Protein AF-A0A7J4ZSR2-F1 (afdb_monomer_lite)

Organism: NCBI:txid2603858

Radius of gyration: 31.13 Å; chains: 1; bounding box: 73×57×82 Å

Secondary structure (DSSP, 8-state):
---------------------------------SHHHHHHHHHHHHHHHHHHHTT----HHHHHHHHHHHHHTPPPSS-HHHHHHHHHHHHHHHHHHHHHHHHHGGG----

Structure (mmCIF, N/CA/C/O backbone):
data_AF-A0A7J4ZSR2-F1
#
_entry.id   AF-A0A7J4ZSR2-F1
#
loop_
_atom_site.group_PDB
_atom_site.id
_atom_site.type_symbol
_atom_site.label_atom_id
_atom_site.label_alt_id
_atom_site.label_comp_id
_atom_site.label_asym_id
_atom_site.label_entity_id
_atom_site.label_seq_id
_atom_site.pdbx_PDB_ins_code
_atom_site.Cartn_x
_atom_site.Cartn_y
_atom_site.Cartn_z
_atom_site.occupancy
_atom_site.B_iso_or_equiv
_atom_site.auth_seq_id
_atom_site.auth_comp_id
_atom_site.auth_asym_id
_atom_site.auth_atom_id
_atom_site.pdbx_PDB_model_num
ATOM 1 N N . MET A 1 1 ? -57.868 -3.119 -63.416 1.00 46.19 1 MET A N 1
ATOM 2 C CA . MET A 1 1 ? -57.781 -4.561 -63.754 1.00 46.19 1 MET A CA 1
ATOM 3 C C . MET A 1 1 ? -57.404 -4.642 -65.224 1.00 46.19 1 MET A C 1
ATOM 5 O O . MET A 1 1 ? -57.921 -3.782 -65.929 1.00 46.19 1 MET A O 1
ATOM 9 N N . PRO A 1 2 ? -56.596 -5.589 -65.731 1.00 50.28 2 PRO A N 1
ATOM 10 C CA . PRO A 1 2 ? -55.963 -6.761 -65.107 1.00 50.28 2 PRO A CA 1
ATOM 11 C C . PRO A 1 2 ? -54.426 -6.830 -65.379 1.00 50.28 2 PRO A C 1
ATOM 13 O O . PRO A 1 2 ? -53.923 -6.120 -66.237 1.00 50.28 2 PRO A O 1
ATOM 16 N N . HIS A 1 3 ? -53.610 -7.419 -64.494 1.00 52.62 3 HIS A N 1
ATOM 17 C CA . HIS A 1 3 ? -53.051 -8.792 -64.568 1.00 52.62 3 HIS A CA 1
ATOM 18 C C . HIS A 1 3 ? -52.149 -8.980 -65.812 1.00 52.62 3 HIS A C 1
ATOM 20 O O . HIS A 1 3 ? -52.582 -8.718 -66.920 1.00 52.62 3 HIS A O 1
ATOM 26 N N . THR A 1 4 ? -50.879 -9.375 -65.725 1.00 53.91 4 THR A N 1
ATOM 27 C CA . THR A 1 4 ? -50.356 -10.583 -65.068 1.00 53.91 4 THR A CA 1
ATOM 28 C C . THR A 1 4 ? -48.822 -10.606 -65.139 1.00 53.91 4 THR A C 1
ATOM 30 O O . THR A 1 4 ? -48.269 -10.241 -66.169 1.00 53.91 4 THR A O 1
ATOM 33 N N . SER A 1 5 ? -48.201 -11.109 -64.065 1.00 54.06 5 SER A N 1
ATOM 34 C CA . SER A 1 5 ? -47.168 -12.168 -64.025 1.00 54.06 5 SER A CA 1
ATOM 35 C C . SER A 1 5 ? -45.979 -12.075 -65.002 1.00 54.06 5 SER A C 1
ATOM 37 O O . SER A 1 5 ? -46.151 -12.068 -66.209 1.00 54.06 5 SER A O 1
ATOM 39 N N . ILE A 1 6 ? -44.728 -12.153 -64.544 1.00 64.62 6 ILE A N 1
ATOM 40 C CA . ILE A 1 6 ? -44.132 -13.435 -64.148 1.00 64.62 6 ILE A CA 1
ATOM 41 C C . ILE A 1 6 ? -43.035 -13.229 -63.100 1.00 64.62 6 ILE A C 1
ATOM 43 O O . ILE A 1 6 ? -42.067 -12.492 -63.269 1.00 64.62 6 ILE A O 1
ATOM 47 N N . LEU A 1 7 ? -43.240 -13.964 -62.018 1.00 56.75 7 LEU A N 1
ATOM 48 C CA . LEU A 1 7 ? -42.294 -14.342 -60.993 1.00 56.75 7 LEU A CA 1
ATOM 49 C C . LEU A 1 7 ? -41.178 -15.190 -61.633 1.00 56.75 7 LEU A C 1
ATOM 51 O O . LEU A 1 7 ? -41.472 -16.249 -62.183 1.00 56.75 7 LEU A O 1
ATOM 55 N N . SER A 1 8 ? -39.910 -14.802 -61.501 1.00 51.78 8 SER A N 1
ATOM 56 C CA . SER A 1 8 ? -38.896 -15.812 -61.201 1.00 51.78 8 SER A CA 1
ATOM 57 C C . SER A 1 8 ? -37.783 -15.239 -60.319 1.00 51.78 8 SER A C 1
ATOM 59 O O . SER A 1 8 ? -37.328 -14.124 -60.580 1.00 51.78 8 SER A O 1
ATOM 61 N N . PRO A 1 9 ? -37.402 -15.960 -59.250 1.00 57.88 9 PRO A N 1
ATOM 62 C CA . PRO A 1 9 ? -36.625 -15.482 -58.113 1.00 57.88 9 PRO A CA 1
ATOM 63 C C . PRO A 1 9 ? -35.192 -16.049 -58.163 1.00 57.88 9 PRO A C 1
ATOM 65 O O . PRO A 1 9 ? -34.823 -16.680 -59.145 1.00 57.88 9 PRO A O 1
ATOM 68 N N . PHE A 1 10 ? -34.436 -15.927 -57.063 1.00 39.91 10 PHE A N 1
ATOM 69 C CA . PHE A 1 10 ? -33.189 -16.675 -56.815 1.00 39.91 10 PHE A CA 1
ATOM 70 C C . PHE A 1 10 ? -32.032 -16.254 -57.740 1.00 39.91 10 PHE A C 1
ATOM 72 O O . PHE A 1 10 ? -32.012 -16.525 -58.928 1.00 39.91 10 PHE A O 1
ATOM 79 N N . LEU A 1 11 ? -30.989 -15.584 -57.271 1.00 47.25 11 LEU A N 1
ATOM 80 C CA . LEU A 1 11 ? -29.921 -16.154 -56.448 1.00 47.25 11 LEU A CA 1
ATOM 81 C C . LEU A 1 11 ? -28.941 -14.964 -56.289 1.00 47.25 11 LEU A C 1
ATOM 83 O O . LEU A 1 11 ? -28.594 -14.343 -57.288 1.00 47.25 11 LEU A O 1
ATOM 87 N N . LEU A 1 12 ? -28.704 -14.446 -55.076 1.00 51.41 12 LEU A N 1
ATOM 88 C CA . LEU A 1 12 ? -27.443 -14.662 -54.340 1.00 51.41 12 LEU A CA 1
ATOM 89 C C . LEU A 1 12 ? -26.225 -14.246 -55.218 1.00 51.41 12 LEU A C 1
ATOM 91 O O . LEU A 1 12 ? -26.015 -14.803 -56.284 1.00 51.41 12 LEU A O 1
ATOM 95 N N . ILE A 1 13 ? -25.319 -13.340 -54.857 1.00 52.66 13 ILE A N 1
ATOM 96 C CA . ILE A 1 13 ? -24.397 -13.361 -53.712 1.00 52.66 13 ILE A CA 1
ATOM 97 C C . ILE A 1 13 ? -23.629 -12.014 -53.745 1.00 52.66 13 ILE A C 1
ATOM 99 O O . ILE A 1 13 ? -23.471 -11.413 -54.805 1.00 52.66 13 ILE A O 1
ATOM 103 N N . LEU A 1 14 ? -23.072 -11.635 -52.591 1.00 48.88 14 LEU A N 1
ATOM 104 C CA . LEU A 1 14 ? -22.000 -10.655 -52.352 1.00 48.88 14 LEU A CA 1
ATOM 105 C C . LEU A 1 14 ? -22.451 -9.256 -51.931 1.00 48.88 14 LEU A C 1
ATOM 107 O O . LEU A 1 14 ? -22.114 -8.233 -52.514 1.00 48.88 14 LEU A O 1
ATOM 111 N N . THR A 1 15 ? -23.157 -9.244 -50.800 1.00 57.28 15 THR A N 1
ATOM 112 C CA . THR A 1 15 ? -22.621 -8.696 -49.540 1.00 57.28 15 THR A CA 1
ATOM 113 C C . THR A 1 15 ? -21.391 -7.793 -49.715 1.00 57.28 15 THR A C 1
ATOM 115 O O . THR A 1 15 ? -20.246 -8.242 -49.649 1.00 57.28 15 THR A O 1
ATOM 118 N N . GLY A 1 16 ? -21.647 -6.499 -49.918 1.00 51.97 16 GLY A N 1
ATOM 119 C CA . GLY A 1 16 ? -20.650 -5.445 -49.777 1.00 51.97 16 GLY A CA 1
ATOM 120 C C . GLY A 1 16 ? -20.086 -5.483 -48.362 1.00 51.97 16 GLY A C 1
ATOM 121 O O . GLY A 1 16 ? -20.793 -5.245 -47.384 1.00 51.97 16 GLY A O 1
ATOM 122 N N . MET A 1 17 ? -18.823 -5.882 -48.291 1.00 64.19 17 MET A N 1
ATOM 123 C CA . MET A 1 17 ? -18.048 -6.155 -47.095 1.00 64.19 17 MET A CA 1
ATOM 124 C C . MET A 1 17 ? -18.100 -4.965 -46.130 1.00 64.19 17 MET A C 1
ATOM 126 O O . MET A 1 17 ? -17.622 -3.872 -46.425 1.00 64.19 17 MET A O 1
ATOM 130 N N . CYS A 1 18 ? -18.716 -5.203 -44.975 1.00 48.47 18 CYS A N 1
ATOM 131 C CA . CYS A 1 18 ? -18.755 -4.300 -43.840 1.00 48.47 18 CYS A CA 1
ATOM 132 C C . CYS A 1 18 ? -17.320 -4.115 -43.327 1.00 48.47 18 CYS A C 1
ATOM 134 O O . CYS A 1 18 ? -16.793 -4.973 -42.620 1.00 48.47 18 CYS A O 1
ATOM 136 N N . LEU A 1 19 ? -16.659 -3.026 -43.724 1.00 52.31 19 LEU A N 1
ATOM 137 C CA . LEU A 1 19 ? -15.344 -2.666 -43.204 1.00 52.31 19 LEU A CA 1
ATOM 138 C C . LEU A 1 19 ? -15.528 -1.939 -41.867 1.00 52.31 19 LEU A C 1
ATOM 140 O O . LEU A 1 19 ? -15.359 -0.727 -41.757 1.00 52.31 19 LEU A O 1
ATOM 144 N N . ILE A 1 20 ? -15.921 -2.696 -40.843 1.00 61.41 20 ILE A N 1
ATOM 145 C CA . ILE A 1 20 ? -15.795 -2.249 -39.459 1.00 61.41 20 ILE A CA 1
ATOM 146 C C . ILE A 1 20 ? -14.316 -2.404 -39.123 1.00 61.41 20 ILE A C 1
ATOM 148 O O . ILE A 1 20 ? -13.840 -3.503 -38.841 1.00 61.41 20 ILE A O 1
ATOM 152 N N . ALA A 1 21 ? -13.575 -1.301 -39.195 1.00 58.66 21 ALA A N 1
ATOM 153 C CA . ALA A 1 21 ? -12.267 -1.204 -38.572 1.00 58.66 21 ALA A CA 1
ATOM 154 C C . ALA A 1 21 ? -12.474 -1.299 -37.054 1.00 58.66 21 ALA A C 1
ATOM 156 O O . ALA A 1 21 ? -12.696 -0.300 -36.371 1.00 58.66 21 ALA A O 1
ATOM 157 N N . ALA A 1 22 ? -12.475 -2.524 -36.530 1.00 63.66 22 ALA A N 1
ATOM 158 C CA . ALA A 1 22 ? -12.344 -2.744 -35.104 1.00 63.66 22 ALA A CA 1
ATOM 159 C C . ALA A 1 22 ? -10.997 -2.141 -34.673 1.00 63.66 22 ALA A C 1
ATOM 161 O O . ALA A 1 22 ? -9.975 -2.491 -35.272 1.00 63.66 22 ALA A O 1
ATOM 162 N N . PRO A 1 23 ? -10.940 -1.257 -33.660 1.00 52.12 23 PRO A N 1
ATOM 163 C CA . PRO A 1 23 ? -9.672 -0.979 -33.021 1.00 52.12 23 PRO A CA 1
ATOM 164 C C . PRO A 1 23 ? -9.249 -2.287 -32.361 1.00 52.12 23 PRO A C 1
ATOM 166 O O . PRO A 1 23 ? -9.838 -2.726 -31.372 1.00 52.12 23 PRO A O 1
ATOM 169 N N . SER A 1 24 ? -8.254 -2.946 -32.945 1.00 47.53 24 SER A N 1
ATOM 170 C CA . SER A 1 24 ? -7.534 -4.025 -32.294 1.00 47.53 24 SER A CA 1
ATOM 171 C C . SER A 1 24 ? -6.822 -3.427 -31.083 1.00 47.53 24 SER A C 1
ATOM 173 O O . SER A 1 24 ? -5.660 -3.034 -31.169 1.00 47.53 24 SER A O 1
ATOM 175 N N . HIS A 1 25 ? -7.517 -3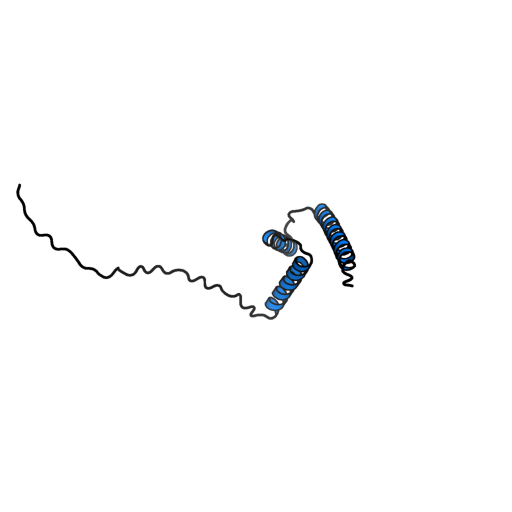.350 -29.948 1.00 47.34 25 HIS A N 1
ATOM 176 C CA . HIS A 1 25 ? -6.862 -3.401 -28.649 1.00 47.34 25 HIS A CA 1
ATOM 177 C C . HIS A 1 25 ? -6.292 -4.813 -28.530 1.00 47.34 25 HIS A C 1
ATOM 179 O O . HIS A 1 25 ? -6.875 -5.698 -27.908 1.00 47.34 25 HIS A O 1
ATOM 185 N N . GLY A 1 26 ? -5.171 -5.040 -29.218 1.00 46.16 26 GLY A N 1
ATOM 186 C CA . GLY A 1 26 ? -4.254 -6.072 -28.788 1.00 46.16 26 GLY A CA 1
ATOM 187 C C . GLY A 1 26 ? -3.958 -5.767 -27.332 1.00 46.16 26 GLY A C 1
ATOM 188 O O . GLY A 1 26 ? -3.637 -4.625 -27.003 1.00 46.16 26 GLY A O 1
ATOM 189 N N . GLU A 1 27 ? -4.147 -6.757 -26.465 1.00 48.97 27 GLU A N 1
ATOM 190 C CA . GLU A 1 27 ? -3.575 -6.725 -25.132 1.00 48.97 27 GLU A CA 1
ATOM 191 C C . GLU A 1 27 ? -2.087 -6.437 -25.312 1.00 48.97 27 GLU A C 1
ATOM 193 O O . GLU A 1 27 ? -1.294 -7.313 -25.671 1.00 48.97 27 GLU A O 1
ATOM 198 N N . GLU A 1 28 ? -1.718 -5.173 -25.134 1.00 49.06 28 GLU A N 1
ATOM 199 C CA . GLU A 1 28 ? -0.346 -4.765 -24.966 1.00 49.06 28 GLU A CA 1
ATOM 200 C C . GLU A 1 28 ? 0.077 -5.450 -23.675 1.00 49.06 28 GLU A C 1
ATOM 202 O O . GLU A 1 28 ? -0.146 -4.953 -22.572 1.00 49.06 28 GLU A O 1
ATOM 207 N N . ARG A 1 29 ? 0.607 -6.676 -23.799 1.00 52.84 29 ARG A N 1
ATOM 208 C CA . ARG A 1 29 ? 1.397 -7.280 -22.737 1.00 52.84 29 ARG A CA 1
ATOM 209 C C . ARG A 1 29 ? 2.442 -6.235 -22.445 1.00 52.84 29 ARG A C 1
ATOM 211 O O . ARG A 1 29 ? 3.347 -6.069 -23.256 1.00 52.84 29 ARG A O 1
ATOM 218 N N . GLN A 1 30 ? 2.244 -5.510 -21.353 1.00 61.25 30 GLN A N 1
ATOM 219 C CA . GLN A 1 30 ? 3.081 -4.408 -20.933 1.00 61.25 30 GLN A CA 1
ATOM 220 C C . GLN A 1 30 ? 4.503 -4.967 -20.861 1.00 61.25 30 GLN A C 1
ATOM 222 O O . GLN A 1 30 ? 4.856 -5.689 -19.925 1.00 61.25 30 GLN A O 1
ATOM 227 N N . GLN A 1 31 ? 5.282 -4.780 -21.928 1.00 66.19 31 GLN A N 1
ATOM 228 C CA . GLN A 1 31 ? 6.633 -5.302 -21.973 1.00 66.19 31 GLN A CA 1
ATOM 229 C C . GLN A 1 31 ? 7.406 -4.411 -21.017 1.00 66.19 31 GLN A C 1
ATOM 231 O O . GLN A 1 31 ? 7.553 -3.212 -21.243 1.00 66.19 31 GLN A O 1
ATOM 236 N N . LEU A 1 32 ? 7.816 -4.988 -19.888 1.00 75.62 32 LEU A N 1
ATOM 237 C CA . LEU A 1 32 ? 8.645 -4.314 -18.897 1.00 75.62 32 LEU A CA 1
ATOM 238 C C . LEU A 1 32 ? 10.034 -4.145 -19.519 1.00 75.62 32 LEU A C 1
ATOM 240 O O . LEU A 1 32 ? 10.914 -4.999 -19.373 1.00 75.62 32 LEU A O 1
ATOM 244 N N . ASN A 1 33 ? 10.173 -3.088 -20.313 1.00 68.44 33 ASN A N 1
ATOM 245 C CA . ASN A 1 33 ? 11.320 -2.847 -21.181 1.00 68.44 33 ASN A CA 1
ATOM 246 C C . ASN A 1 33 ? 12.520 -2.336 -20.381 1.00 68.44 33 ASN A C 1
ATOM 248 O O . ASN A 1 33 ? 13.664 -2.619 -20.734 1.00 68.44 33 ASN A O 1
ATOM 252 N N . SER A 1 34 ? 12.266 -1.636 -19.270 1.00 82.56 34 SER A N 1
ATOM 253 C CA . SER A 1 34 ? 13.303 -1.132 -18.375 1.00 82.56 34 SER A CA 1
ATOM 254 C C . SER A 1 34 ? 13.530 -2.050 -17.173 1.00 82.56 34 SER A C 1
ATOM 256 O O . SER A 1 34 ? 12.599 -2.631 -16.609 1.00 82.56 34 SER A O 1
ATOM 258 N N . SER A 1 35 ? 14.782 -2.123 -16.708 1.00 84.38 35 SER A N 1
ATOM 259 C CA . SER A 1 35 ? 15.113 -2.715 -15.404 1.00 84.38 35 SER A CA 1
ATOM 260 C C . SER A 1 35 ? 14.330 -2.052 -14.265 1.00 84.38 35 SER A C 1
ATOM 262 O O . SER A 1 35 ? 13.962 -2.733 -13.310 1.00 84.38 35 SER A O 1
ATOM 264 N N . GLY A 1 36 ? 14.027 -0.753 -14.384 1.00 88.50 36 GLY A N 1
ATOM 265 C CA . GLY A 1 36 ? 13.200 -0.028 -13.416 1.00 88.50 36 GLY A CA 1
ATOM 266 C C . GLY A 1 36 ? 11.783 -0.594 -13.318 1.00 88.50 36 GLY A C 1
ATOM 267 O O . GLY A 1 36 ? 11.322 -0.903 -12.219 1.00 88.50 36 GLY A O 1
ATOM 268 N N . ASP A 1 37 ? 11.132 -0.825 -14.458 1.00 89.06 37 ASP A N 1
ATOM 269 C CA . ASP A 1 37 ? 9.758 -1.342 -14.509 1.00 89.06 37 ASP A CA 1
ATOM 270 C C . ASP A 1 37 ? 9.675 -2.756 -13.916 1.00 89.06 37 ASP A C 1
ATOM 272 O O . ASP A 1 37 ? 8.746 -3.083 -13.176 1.00 89.06 37 ASP A O 1
ATOM 276 N N . LYS A 1 38 ? 10.692 -3.595 -14.170 1.00 90.75 38 LYS A N 1
ATOM 277 C CA . LYS A 1 38 ? 10.790 -4.944 -13.586 1.00 90.75 38 LYS A CA 1
ATOM 278 C C . LYS A 1 38 ? 10.923 -4.914 -12.065 1.00 90.75 38 LYS A C 1
ATOM 280 O O . LYS A 1 38 ? 10.308 -5.742 -11.397 1.00 90.75 38 LYS A O 1
ATOM 285 N N . ILE A 1 39 ? 11.697 -3.974 -11.516 1.00 93.81 39 ILE A N 1
ATOM 286 C CA . ILE A 1 39 ? 11.842 -3.809 -10.062 1.00 93.81 39 ILE A CA 1
ATOM 287 C C . ILE A 1 39 ? 10.500 -3.410 -9.440 1.00 93.81 39 ILE A C 1
ATOM 289 O O . ILE A 1 39 ? 10.071 -4.022 -8.464 1.00 93.81 39 ILE A O 1
ATOM 293 N N . GLN A 1 40 ? 9.810 -2.429 -10.023 1.00 91.50 40 GLN A N 1
ATOM 294 C CA . GLN A 1 40 ? 8.508 -1.969 -9.526 1.00 91.50 40 GLN A CA 1
ATOM 295 C C . GLN A 1 40 ? 7.458 -3.086 -9.570 1.00 91.50 40 GLN A C 1
ATOM 297 O O . GLN A 1 40 ? 6.742 -3.310 -8.592 1.00 91.50 40 GLN A O 1
ATOM 302 N N . TYR A 1 41 ? 7.419 -3.842 -10.670 1.00 93.50 41 TYR A N 1
ATOM 303 C CA . TYR A 1 41 ? 6.551 -5.008 -10.804 1.00 93.50 41 TYR A CA 1
ATOM 304 C C . TYR A 1 41 ? 6.868 -6.081 -9.753 1.00 93.50 41 TYR A C 1
ATOM 306 O O . TYR A 1 41 ? 5.958 -6.598 -9.106 1.00 93.50 41 TYR A O 1
ATOM 314 N N . ALA A 1 42 ? 8.152 -6.382 -9.527 1.00 94.56 42 ALA A N 1
ATOM 315 C CA . ALA A 1 42 ? 8.575 -7.360 -8.527 1.00 94.56 42 ALA A CA 1
ATOM 316 C C . ALA A 1 42 ? 8.147 -6.967 -7.101 1.00 94.56 42 ALA A C 1
ATOM 318 O O . ALA A 1 42 ? 7.690 -7.829 -6.350 1.00 94.56 42 ALA A O 1
ATOM 319 N N . ILE A 1 43 ? 8.221 -5.678 -6.746 1.00 94.75 43 ILE A N 1
ATOM 320 C CA . ILE A 1 43 ? 7.720 -5.172 -5.457 1.00 94.75 43 ILE A CA 1
ATOM 321 C C . ILE A 1 43 ? 6.214 -5.434 -5.334 1.00 94.75 43 ILE A C 1
ATOM 323 O O . ILE A 1 43 ? 5.770 -5.995 -4.333 1.00 94.75 43 ILE A O 1
ATOM 327 N N . GLY A 1 44 ? 5.432 -5.085 -6.361 1.00 92.62 44 GLY A N 1
ATOM 328 C CA . GLY A 1 44 ? 3.987 -5.335 -6.373 1.00 92.62 44 GLY A CA 1
ATOM 329 C C . GLY A 1 44 ? 3.640 -6.821 -6.227 1.00 92.62 44 GLY A C 1
ATOM 330 O O . GLY A 1 44 ? 2.757 -7.177 -5.443 1.00 92.62 44 GLY A O 1
ATOM 331 N N . VAL A 1 45 ? 4.376 -7.696 -6.921 1.00 95.00 45 VAL A N 1
ATOM 332 C CA . VAL A 1 45 ? 4.226 -9.157 -6.816 1.00 95.00 45 VAL A CA 1
ATOM 333 C C . VAL A 1 45 ? 4.492 -9.645 -5.396 1.00 95.00 45 VAL A C 1
ATOM 335 O O . VAL A 1 45 ? 3.707 -10.440 -4.877 1.00 95.00 45 VAL A O 1
ATOM 338 N N . GLU A 1 46 ? 5.574 -9.196 -4.763 1.00 95.50 46 GLU A N 1
ATOM 339 C CA . GLU A 1 46 ? 5.932 -9.654 -3.419 1.00 95.50 46 GLU A CA 1
ATOM 340 C C . GLU A 1 46 ? 4.911 -9.194 -2.374 1.00 95.50 46 GLU A C 1
ATOM 342 O O . GLU A 1 46 ? 4.467 -9.989 -1.542 1.00 95.50 46 GLU A O 1
ATOM 347 N N . VAL A 1 47 ? 4.449 -7.946 -2.478 1.00 92.94 47 VAL A N 1
ATOM 348 C CA . VAL A 1 47 ? 3.391 -7.399 -1.620 1.00 92.94 47 VAL A CA 1
ATOM 349 C C . VAL A 1 47 ? 2.101 -8.216 -1.761 1.00 92.94 47 VAL A C 1
ATOM 351 O O . VAL A 1 47 ? 1.556 -8.698 -0.766 1.00 92.94 47 VAL A O 1
ATOM 354 N N . ALA A 1 48 ? 1.636 -8.455 -2.990 1.00 92.00 48 ALA A N 1
ATOM 355 C CA . ALA A 1 48 ? 0.423 -9.236 -3.233 1.00 92.00 48 ALA A CA 1
ATOM 356 C C . ALA A 1 48 ? 0.555 -10.694 -2.755 1.00 92.00 48 ALA A C 1
ATOM 358 O O . ALA A 1 48 ? -0.372 -11.244 -2.152 1.00 92.00 48 ALA A O 1
ATOM 359 N N . ARG A 1 49 ? 1.718 -11.322 -2.978 1.00 93.81 49 ARG A N 1
ATOM 360 C CA . ARG A 1 49 ? 2.018 -12.685 -2.512 1.00 93.81 49 ARG A CA 1
ATOM 361 C C . ARG A 1 49 ? 1.951 -12.772 -0.992 1.00 93.81 49 ARG A C 1
ATOM 363 O O . ARG A 1 49 ? 1.363 -13.716 -0.464 1.00 93.81 49 ARG A O 1
ATOM 370 N N . ASN A 1 50 ? 2.516 -11.790 -0.295 1.00 90.62 50 ASN A N 1
ATOM 371 C CA . ASN A 1 50 ? 2.503 -11.741 1.159 1.00 90.62 50 ASN A CA 1
ATOM 372 C C . ASN A 1 50 ? 1.068 -11.693 1.710 1.00 90.62 50 ASN A C 1
ATOM 374 O O . ASN A 1 50 ? 0.725 -12.493 2.581 1.00 90.62 50 ASN A O 1
ATOM 378 N N . PHE A 1 51 ? 0.205 -10.843 1.150 1.00 89.94 51 PHE A N 1
ATOM 379 C CA . PHE A 1 51 ? -1.200 -10.762 1.561 1.00 89.94 51 PHE A CA 1
ATOM 380 C C . PHE A 1 51 ? -1.998 -12.028 1.232 1.00 89.94 51 PHE A C 1
ATOM 382 O O . PHE A 1 51 ? -2.749 -12.520 2.079 1.00 89.94 51 PHE A O 1
ATOM 389 N N . LYS A 1 52 ? -1.776 -12.616 0.047 1.00 88.56 52 LYS A N 1
ATOM 390 C CA . LYS A 1 52 ? -2.391 -13.892 -0.348 1.00 88.56 52 LYS A CA 1
ATOM 391 C C . LYS A 1 52 ? -2.032 -15.016 0.625 1.00 88.56 52 LYS A C 1
ATOM 393 O O . LYS A 1 52 ? -2.909 -15.769 1.039 1.00 88.56 52 LYS A O 1
ATOM 398 N N . ASN A 1 53 ? -0.767 -15.104 1.035 1.00 88.50 53 ASN A N 1
ATOM 399 C CA . ASN A 1 53 ? -0.299 -16.115 1.988 1.00 88.50 53 ASN A CA 1
ATOM 400 C C . ASN A 1 53 ? -0.903 -15.942 3.391 1.00 88.50 53 ASN A C 1
ATOM 402 O O . ASN A 1 53 ? -0.987 -16.906 4.148 1.00 88.50 53 ASN A O 1
ATOM 406 N N . GLN A 1 54 ? -1.335 -14.729 3.739 1.00 83.62 54 GLN A N 1
ATOM 407 C CA . GLN A 1 54 ? -2.035 -14.440 4.992 1.00 83.62 54 GLN A CA 1
ATOM 408 C C . GLN A 1 54 ? -3.556 -14.658 4.901 1.00 83.62 54 GLN A C 1
ATOM 410 O O . GLN A 1 54 ? -4.255 -14.495 5.904 1.00 83.62 54 GLN A O 1
ATOM 415 N N . GLY A 1 55 ? -4.077 -15.022 3.722 1.00 84.44 55 GLY A N 1
ATOM 416 C CA . GLY A 1 55 ? -5.511 -15.200 3.490 1.00 84.44 55 GLY A CA 1
ATOM 417 C C . GLY A 1 55 ? -6.304 -13.905 3.674 1.00 84.44 55 GLY A C 1
ATOM 418 O O . GLY A 1 55 ? -7.420 -13.938 4.192 1.00 84.44 55 GLY A O 1
ATOM 419 N N . LEU A 1 56 ? -5.700 -12.761 3.342 1.00 84.12 56 LEU A N 1
ATOM 420 C CA . LEU A 1 56 ? -6.383 -11.471 3.342 1.00 84.12 56 LEU A CA 1
ATOM 421 C C . LEU A 1 56 ? -7.037 -11.253 1.978 1.00 84.12 56 LEU A C 1
ATOM 423 O O . LEU A 1 56 ? -6.362 -11.274 0.949 1.00 84.12 56 LEU A O 1
ATOM 427 N N . GLU A 1 57 ? -8.347 -11.031 1.979 1.00 84.38 57 GLU A N 1
ATOM 428 C CA . GLU A 1 57 ? -9.065 -10.573 0.795 1.00 84.38 57 GLU A CA 1
ATOM 429 C C . GLU A 1 57 ? -8.813 -9.079 0.617 1.00 84.38 57 GLU A C 1
ATOM 431 O O . GLU A 1 57 ? -9.086 -8.274 1.508 1.00 84.38 57 GLU A O 1
ATOM 436 N N . LEU A 1 58 ? -8.248 -8.711 -0.529 1.00 87.62 58 LEU A N 1
ATOM 437 C CA . LEU A 1 58 ? -7.931 -7.329 -0.850 1.00 87.62 58 LEU A CA 1
ATOM 438 C C . LEU A 1 58 ? -8.831 -6.831 -1.968 1.00 87.62 58 LEU A C 1
ATOM 440 O O . LEU A 1 58 ? -8.962 -7.475 -3.007 1.00 87.62 58 LEU A O 1
ATOM 444 N N . ASN A 1 59 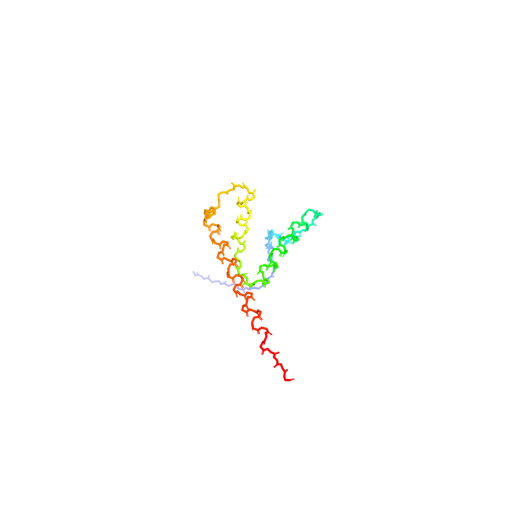? -9.365 -5.627 -1.788 1.00 93.06 59 ASN A N 1
ATOM 445 C CA . ASN A 1 59 ? -9.893 -4.849 -2.895 1.00 93.06 59 ASN A CA 1
ATOM 446 C C . ASN A 1 59 ? -8.725 -4.098 -3.555 1.00 93.06 59 ASN A C 1
ATOM 448 O O . ASN A 1 59 ? -8.185 -3.151 -2.977 1.00 93.06 59 ASN A O 1
ATOM 452 N N . LEU A 1 60 ? -8.315 -4.545 -4.746 1.00 92.44 60 LEU A N 1
ATOM 453 C CA . LEU A 1 60 ? -7.151 -3.993 -5.443 1.00 92.44 60 LEU A CA 1
ATOM 454 C C . LEU A 1 60 ? -7.332 -2.510 -5.802 1.00 92.44 60 LEU A C 1
ATOM 456 O O . LEU A 1 60 ? -6.367 -1.751 -5.718 1.00 92.44 60 LEU A O 1
ATOM 460 N N . ASP A 1 61 ? -8.550 -2.073 -6.121 1.00 95.00 61 ASP A N 1
ATOM 461 C CA . ASP A 1 61 ? -8.836 -0.673 -6.450 1.00 95.00 61 ASP A CA 1
ATOM 462 C C . ASP A 1 61 ? -8.601 0.238 -5.239 1.00 95.00 61 ASP A C 1
ATOM 464 O O . ASP A 1 61 ? -7.979 1.293 -5.353 1.00 95.00 61 ASP A O 1
ATOM 468 N N . LEU A 1 62 ? -9.021 -0.191 -4.044 1.00 95.38 62 LEU A N 1
ATOM 469 C CA . LEU A 1 62 ? -8.790 0.566 -2.809 1.00 95.38 62 LEU A CA 1
ATOM 470 C C . LEU A 1 62 ? -7.319 0.554 -2.383 1.00 95.38 62 LEU A C 1
ATOM 472 O O . LEU A 1 62 ? -6.803 1.583 -1.946 1.00 95.38 62 LEU A O 1
ATOM 476 N N . VAL A 1 63 ? -6.630 -0.582 -2.533 1.00 94.00 63 VAL A N 1
ATOM 477 C CA . VAL A 1 63 ? -5.194 -0.688 -2.219 1.00 94.00 63 VAL A CA 1
ATOM 478 C C . VAL A 1 63 ? -4.382 0.226 -3.133 1.00 94.00 63 VAL A C 1
ATOM 480 O O . VAL A 1 63 ? -3.578 1.027 -2.656 1.00 94.00 63 VAL A O 1
ATOM 483 N N . THR A 1 64 ? -4.623 0.156 -4.442 1.00 94.69 64 THR A N 1
ATOM 484 C CA . THR A 1 64 ? -3.922 0.998 -5.420 1.00 94.69 64 THR A CA 1
ATOM 485 C C . THR A 1 64 ? -4.270 2.474 -5.256 1.00 94.69 64 THR A C 1
ATOM 487 O O . THR A 1 64 ? -3.373 3.311 -5.374 1.00 94.69 64 THR A O 1
ATOM 490 N N . LYS A 1 65 ? -5.520 2.812 -4.904 1.00 96.06 65 LYS A N 1
ATOM 491 C CA . LYS A 1 65 ? -5.900 4.184 -4.548 1.00 96.06 65 LYS A CA 1
ATOM 492 C C . LYS A 1 65 ? -5.128 4.682 -3.328 1.00 96.06 65 LYS A C 1
ATOM 494 O O . LYS A 1 65 ? -4.534 5.746 -3.409 1.00 96.06 65 LYS A O 1
ATOM 499 N N . GLY A 1 66 ? -5.064 3.913 -2.240 1.00 95.25 66 GLY A N 1
ATOM 500 C CA . GLY A 1 66 ? -4.304 4.302 -1.046 1.00 95.25 66 GLY A CA 1
ATOM 501 C C . GLY A 1 66 ? -2.811 4.507 -1.328 1.00 95.25 66 GLY A C 1
ATOM 502 O O . GLY A 1 66 ? -2.221 5.476 -0.855 1.00 95.25 66 GLY A O 1
ATOM 503 N N . MET A 1 67 ? -2.211 3.638 -2.152 1.00 95.19 67 MET A N 1
ATOM 504 C CA . MET A 1 67 ? -0.827 3.799 -2.615 1.00 95.19 67 MET A CA 1
ATOM 505 C C . MET A 1 67 ? -0.644 5.073 -3.441 1.00 95.19 67 MET A C 1
ATOM 507 O O . MET A 1 67 ? 0.330 5.794 -3.249 1.00 95.19 67 MET A O 1
ATOM 511 N N . ARG A 1 68 ? -1.568 5.359 -4.363 1.00 96.19 68 ARG A N 1
ATOM 512 C CA . ARG A 1 68 ? -1.518 6.581 -5.165 1.00 96.19 68 ARG A CA 1
ATOM 513 C C . ARG A 1 68 ? -1.656 7.809 -4.278 1.00 96.19 68 ARG A C 1
ATOM 515 O O . ARG A 1 68 ? -0.808 8.683 -4.383 1.00 96.19 68 ARG A O 1
ATOM 522 N N . ASP A 1 69 ? -2.654 7.825 -3.395 1.00 96.81 69 ASP A N 1
ATOM 523 C CA . ASP A 1 69 ? -2.967 8.980 -2.561 1.00 96.81 69 ASP A CA 1
ATOM 524 C C . ASP A 1 69 ? -1.753 9.379 -1.698 1.00 96.81 69 ASP A C 1
ATOM 526 O O . ASP A 1 69 ? -1.378 10.548 -1.652 1.00 96.81 69 ASP A O 1
ATOM 530 N N . VAL A 1 70 ? -1.066 8.40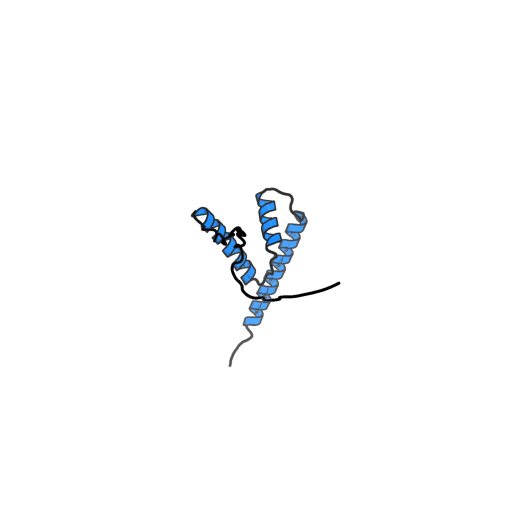9 -1.076 1.00 95.50 70 VAL A N 1
ATOM 531 C CA . VAL A 1 70 ? 0.131 8.703 -0.266 1.00 95.50 70 VAL A CA 1
ATOM 532 C C . VAL A 1 70 ? 1.331 9.142 -1.112 1.00 95.50 70 VAL A C 1
ATOM 534 O O . VAL A 1 70 ? 2.067 10.038 -0.705 1.00 95.50 70 VAL A O 1
ATOM 537 N N . LEU A 1 71 ? 1.532 8.548 -2.295 1.00 95.50 71 LEU A N 1
ATOM 538 C CA . LEU A 1 71 ? 2.655 8.886 -3.178 1.00 95.50 71 LEU A CA 1
ATOM 539 C C . LEU A 1 71 ? 2.481 10.256 -3.844 1.00 95.50 71 LEU A C 1
ATOM 541 O O . LEU A 1 71 ? 3.475 10.934 -4.099 1.00 95.50 71 LEU A O 1
ATOM 545 N N . SER A 1 72 ? 1.243 10.667 -4.122 1.00 96.75 72 SER A N 1
ATOM 546 C CA . SER A 1 72 ? 0.927 11.983 -4.686 1.00 96.75 72 SER A CA 1
ATOM 547 C C . SER A 1 72 ? 0.722 13.068 -3.627 1.00 96.75 72 SER A C 1
ATOM 549 O O . SER A 1 72 ? 0.548 14.228 -3.989 1.00 96.75 72 SER A O 1
ATOM 551 N N . GLY A 1 73 ? 0.731 12.718 -2.335 1.00 95.44 73 GLY A N 1
ATOM 552 C CA . GLY A 1 73 ? 0.435 13.653 -1.245 1.00 95.44 73 GLY A CA 1
ATOM 553 C C . GLY A 1 73 ? -1.031 14.100 -1.201 1.00 95.44 73 GLY A C 1
ATOM 554 O O . GLY A 1 73 ? -1.340 15.157 -0.653 1.00 95.44 73 GLY A O 1
ATOM 555 N N . GLU A 1 74 ? -1.929 13.315 -1.797 1.00 94.62 74 GLU A N 1
ATOM 556 C CA . GLU A 1 74 ? -3.374 13.523 -1.745 1.00 94.62 74 GLU A CA 1
ATOM 557 C C . GLU A 1 74 ? -3.927 13.206 -0.354 1.00 94.62 74 GLU A C 1
ATOM 559 O O . GLU A 1 74 ? -3.326 12.512 0.474 1.00 94.62 74 GLU A O 1
ATOM 564 N N . LYS A 1 75 ? -5.137 13.701 -0.098 1.00 93.94 75 LYS A N 1
ATOM 565 C CA . LYS A 1 75 ? -5.827 13.417 1.155 1.00 93.94 75 LYS A CA 1
ATOM 566 C C . LYS A 1 75 ? -6.270 11.953 1.192 1.00 93.94 75 LYS A C 1
ATOM 568 O O . LYS A 1 75 ? -7.033 11.500 0.342 1.00 93.94 75 LYS A O 1
ATOM 573 N N . LEU A 1 76 ? -5.869 11.245 2.246 1.00 95.88 76 LEU A N 1
ATOM 574 C CA . LEU A 1 76 ? -6.315 9.879 2.501 1.00 95.88 76 LEU A CA 1
ATOM 575 C C . LEU A 1 76 ? -7.831 9.815 2.749 1.00 95.88 76 LEU A C 1
ATOM 577 O O . LEU A 1 76 ? -8.430 10.717 3.341 1.00 95.88 76 LEU A O 1
ATOM 581 N N . LEU A 1 77 ? -8.444 8.700 2.343 1.00 95.56 77 LEU A N 1
ATOM 582 C CA . LEU A 1 77 ? -9.868 8.428 2.589 1.00 95.56 77 LEU A CA 1
ATOM 583 C C . LEU A 1 77 ? -10.207 8.234 4.074 1.00 95.56 77 LEU A C 1
ATOM 585 O O . LEU A 1 77 ? -11.367 8.348 4.458 1.00 95.56 77 LEU A O 1
ATOM 589 N N . VAL A 1 78 ? -9.197 7.952 4.892 1.00 95.06 78 VAL A N 1
ATOM 590 C CA . VAL A 1 78 ? -9.290 7.828 6.348 1.00 95.06 78 VAL A CA 1
ATOM 591 C C . VAL A 1 78 ? -8.351 8.832 6.999 1.00 95.06 78 VAL A C 1
ATOM 593 O O . VAL A 1 78 ? -7.335 9.219 6.422 1.00 95.06 78 VAL A O 1
ATOM 596 N N . SER A 1 79 ? -8.668 9.259 8.218 1.00 95.56 79 SER A N 1
ATOM 597 C CA . SER A 1 79 ? -7.747 10.117 8.971 1.00 95.56 79 SER A CA 1
ATOM 598 C C . SER A 1 79 ? -6.497 9.346 9.414 1.00 95.56 79 SER A C 1
ATOM 600 O O . SER A 1 79 ? -6.551 8.139 9.633 1.00 95.56 79 SER A O 1
ATOM 602 N N . GLU A 1 80 ? -5.388 10.045 9.661 1.00 92.06 80 GLU A N 1
ATOM 603 C CA . GLU A 1 80 ? -4.164 9.442 10.221 1.00 92.06 80 GLU A CA 1
ATOM 604 C C . GLU A 1 80 ? -4.412 8.677 11.531 1.00 92.06 80 GLU A C 1
ATOM 606 O O . GLU A 1 80 ? -3.847 7.609 11.779 1.00 92.06 80 GLU A O 1
ATOM 611 N N . LYS A 1 81 ? -5.291 9.210 12.387 1.00 94.75 81 LYS A N 1
ATOM 612 C CA . LYS A 1 81 ? -5.660 8.570 13.655 1.00 94.75 81 LYS A CA 1
ATOM 613 C C . LYS A 1 81 ? -6.397 7.251 13.414 1.00 94.75 81 LYS A C 1
ATOM 615 O O . LYS A 1 81 ? -6.117 6.254 14.078 1.00 94.75 81 LYS A O 1
ATOM 620 N N . GLU A 1 82 ? -7.330 7.257 12.473 1.00 95.25 82 GLU A N 1
ATOM 621 C CA . GLU A 1 82 ? -8.116 6.087 12.099 1.00 95.25 82 GLU A CA 1
ATOM 622 C C . GLU A 1 82 ? -7.255 5.031 11.403 1.00 95.25 82 GLU A C 1
ATOM 624 O O . GLU A 1 82 ? -7.308 3.866 11.792 1.00 95.25 82 GLU A O 1
ATOM 629 N N . LEU A 1 83 ? -6.370 5.439 10.487 1.00 94.75 83 LEU A N 1
ATOM 630 C CA . LEU A 1 83 ? -5.399 4.561 9.833 1.00 94.75 83 LEU A CA 1
ATOM 631 C C . LEU A 1 83 ? -4.566 3.787 10.862 1.00 94.75 83 LEU A C 1
ATOM 633 O O . LEU A 1 83 ? -4.479 2.561 10.796 1.00 94.75 83 LEU A O 1
ATOM 637 N N . ARG A 1 84 ? -4.008 4.479 11.865 1.00 94.12 84 ARG A N 1
ATOM 638 C CA . ARG A 1 84 ? -3.251 3.832 12.951 1.00 94.12 84 ARG A CA 1
ATOM 639 C C . ARG A 1 84 ? -4.095 2.812 13.713 1.00 94.12 84 ARG A C 1
ATOM 641 O O . ARG A 1 84 ? -3.619 1.712 13.988 1.00 94.12 84 ARG A O 1
ATOM 648 N N . SER A 1 85 ? -5.340 3.159 14.038 1.00 95.88 85 SER A N 1
ATOM 649 C CA . SER A 1 85 ? -6.257 2.263 14.749 1.00 95.88 85 SER A CA 1
ATOM 650 C C . SER A 1 85 ? -6.572 1.007 13.931 1.00 95.88 85 SER A C 1
ATOM 652 O O . SER A 1 85 ? -6.511 -0.105 14.461 1.00 95.88 85 SER A O 1
ATOM 654 N N . ILE A 1 86 ? -6.852 1.169 12.635 1.00 94.62 86 ILE A N 1
ATOM 655 C CA . ILE A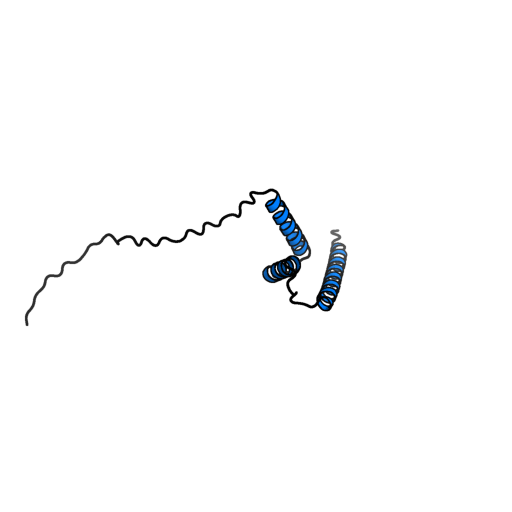 1 86 ? -7.135 0.062 11.714 1.00 94.62 86 ILE A CA 1
ATOM 656 C C . ILE A 1 86 ? -5.925 -0.875 11.637 1.00 94.62 86 ILE A C 1
ATOM 658 O O . ILE A 1 86 ? -6.072 -2.084 11.814 1.00 94.62 86 ILE A O 1
ATOM 662 N N . LEU A 1 87 ? -4.717 -0.332 11.454 1.00 93.06 87 LEU A N 1
ATOM 663 C CA . LEU A 1 87 ? -3.492 -1.129 11.341 1.00 93.06 87 LEU A CA 1
ATOM 664 C C . LEU A 1 87 ? -3.180 -1.931 12.616 1.00 93.06 87 LEU A C 1
ATOM 666 O O . LEU A 1 87 ? -2.758 -3.085 12.528 1.00 93.06 87 LEU A O 1
ATOM 670 N N . ILE A 1 88 ? -3.435 -1.369 13.803 1.00 95.25 88 ILE A N 1
ATOM 671 C CA . ILE A 1 88 ? -3.293 -2.091 15.081 1.00 95.25 88 ILE A CA 1
ATOM 672 C C . ILE A 1 88 ? -4.264 -3.278 15.154 1.00 95.25 88 ILE A C 1
ATOM 674 O O . ILE A 1 88 ? -3.877 -4.363 15.611 1.00 95.25 88 ILE A O 1
ATOM 678 N N . SER A 1 89 ? -5.507 -3.086 14.700 1.00 92.44 89 SER A N 1
ATOM 679 C CA . SER A 1 89 ? -6.505 -4.158 14.654 1.00 92.44 89 SER A CA 1
ATOM 680 C C . SER A 1 89 ? -6.069 -5.268 13.701 1.00 92.44 89 SER A C 1
ATOM 682 O O . SER A 1 89 ? -5.937 -6.416 14.123 1.00 92.44 89 SER A O 1
ATOM 684 N N . VAL A 1 90 ? -5.716 -4.914 12.460 1.00 90.19 90 VAL A N 1
ATOM 685 C CA . VAL A 1 90 ? -5.255 -5.863 11.432 1.00 90.19 90 VAL A CA 1
ATOM 686 C C . VAL A 1 90 ? -4.065 -6.682 11.930 1.00 90.19 90 VAL A C 1
ATOM 688 O O . VAL A 1 90 ? -4.054 -7.909 11.826 1.00 90.19 90 VAL A O 1
ATOM 691 N N . GLN A 1 91 ? -3.074 -6.031 12.541 1.00 89.44 91 GLN A N 1
ATOM 692 C CA . GLN A 1 91 ? -1.909 -6.724 13.080 1.00 89.44 91 GLN A CA 1
ATOM 693 C C . GLN A 1 91 ? -2.282 -7.704 14.207 1.00 89.44 91 GLN A C 1
ATOM 695 O O . GLN A 1 91 ? -1.682 -8.780 14.322 1.00 89.44 91 GLN A O 1
ATOM 700 N N . SER A 1 92 ? -3.253 -7.350 15.048 1.00 92.31 92 SER A N 1
ATOM 701 C CA . SER A 1 92 ? -3.747 -8.224 16.117 1.00 92.31 92 SER A CA 1
ATOM 702 C C . SER A 1 92 ? -4.500 -9.432 15.561 1.00 92.31 92 SER A C 1
ATOM 704 O O . SER A 1 92 ? -4.283 -10.550 16.035 1.00 92.31 92 SER A O 1
ATOM 706 N N . ASP A 1 93 ? -5.293 -9.235 14.511 1.00 89.00 93 ASP A N 1
ATOM 707 C CA . ASP A 1 93 ? -6.026 -10.303 13.831 1.00 89.00 93 ASP A CA 1
ATOM 708 C C . ASP A 1 93 ? -5.084 -11.286 13.133 1.00 89.00 93 ASP A C 1
ATOM 710 O O . ASP A 1 93 ? -5.244 -12.501 13.271 1.00 89.00 93 ASP A O 1
ATOM 714 N N . ILE A 1 94 ? -4.042 -10.785 12.461 1.00 88.56 94 ILE A N 1
ATOM 715 C CA . ILE A 1 94 ? -3.002 -11.626 11.851 1.00 88.56 94 ILE A CA 1
ATOM 716 C C . ILE A 1 94 ? -2.306 -12.477 12.919 1.00 88.56 94 ILE A C 1
ATOM 718 O O . ILE A 1 94 ? -2.170 -13.689 12.742 1.00 88.56 94 ILE A O 1
ATOM 722 N N . ARG A 1 95 ? -1.913 -11.886 14.059 1.00 89.81 95 ARG A N 1
ATOM 723 C CA . ARG A 1 95 ? -1.285 -12.637 15.164 1.00 89.81 95 ARG A CA 1
ATOM 724 C C . ARG A 1 95 ? -2.198 -13.738 15.698 1.00 89.81 95 ARG A C 1
ATOM 726 O O . ARG A 1 95 ? -1.739 -14.860 15.901 1.00 89.81 95 ARG A O 1
ATOM 733 N N . ARG A 1 96 ? -3.485 -13.434 15.892 1.00 89.25 96 ARG A N 1
ATOM 734 C CA . ARG A 1 96 ? -4.487 -14.410 16.342 1.00 89.25 96 ARG A CA 1
ATOM 735 C C . ARG A 1 96 ? -4.644 -15.551 15.335 1.00 89.25 96 ARG A C 1
ATOM 737 O O . ARG A 1 96 ? -4.636 -16.716 15.726 1.00 89.25 96 ARG A O 1
ATOM 744 N N . LYS A 1 97 ? -4.743 -15.244 14.037 1.00 87.00 97 LYS A N 1
ATOM 745 C CA . LYS A 1 97 ? -4.803 -16.267 12.980 1.00 87.00 97 LYS A CA 1
ATOM 746 C C . LYS A 1 97 ? -3.554 -17.153 12.998 1.00 87.00 97 LYS A C 1
ATOM 748 O O . LYS A 1 97 ? -3.668 -18.374 12.967 1.00 87.00 97 LYS A O 1
ATOM 753 N N . GLN A 1 98 ? -2.369 -16.560 13.132 1.00 85.12 98 GLN A N 1
ATOM 754 C CA . GLN A 1 98 ? -1.106 -17.301 13.190 1.00 85.12 98 GLN A CA 1
ATOM 755 C C .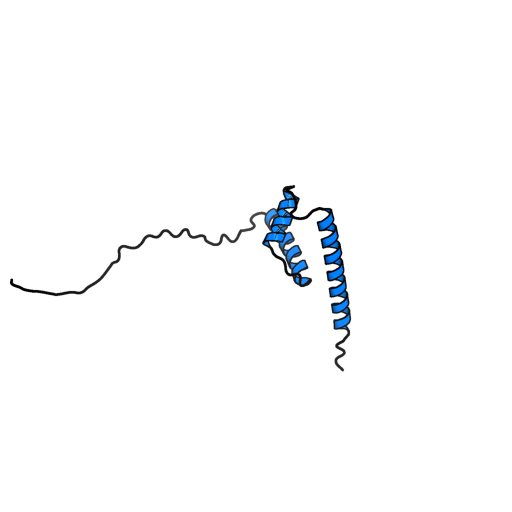 GLN A 1 98 ? -1.000 -18.213 14.420 1.00 85.12 98 GLN A C 1
ATOM 757 O O . GLN A 1 98 ? -0.516 -19.338 14.291 1.00 85.12 98 GLN A O 1
ATOM 762 N N . SER A 1 99 ? -1.455 -17.778 15.602 1.00 86.38 99 SER A N 1
ATOM 763 C CA . SER A 1 99 ? -1.450 -18.641 16.791 1.00 86.38 99 SER A CA 1
ATOM 764 C C . SER A 1 99 ? -2.391 -19.835 16.637 1.00 86.38 99 SER A C 1
ATOM 766 O O . SER A 1 99 ? -2.028 -20.938 17.032 1.00 86.38 99 SER A O 1
ATOM 768 N N . LEU A 1 100 ? -3.559 -19.638 16.016 1.00 82.44 100 LEU A N 1
ATOM 769 C CA . LEU A 1 100 ? -4.515 -20.717 15.751 1.00 82.44 100 LEU A CA 1
ATOM 770 C C . LEU A 1 100 ? -3.969 -21.728 14.736 1.00 82.44 100 LEU A C 1
ATOM 772 O O . LEU A 1 100 ? -4.053 -22.929 14.973 1.00 82.44 100 LEU A O 1
ATOM 776 N N . VAL A 1 101 ? -3.339 -21.264 13.650 1.00 81.19 101 VAL A N 1
ATOM 777 C CA . VAL A 1 101 ? -2.689 -22.152 12.668 1.00 81.19 101 VAL A CA 1
ATOM 778 C C . VAL A 1 101 ? -1.577 -22.972 13.327 1.00 81.19 101 VAL A C 1
ATOM 780 O O . VAL A 1 101 ? -1.501 -24.178 13.120 1.00 81.19 101 VAL A O 1
ATOM 783 N N . ARG A 1 102 ? -0.747 -22.357 14.180 1.00 77.69 102 ARG A N 1
ATOM 784 C CA . ARG A 1 102 ? 0.313 -23.076 14.911 1.00 77.69 102 ARG A CA 1
ATOM 785 C C . ARG A 1 102 ? -0.239 -24.133 15.873 1.00 77.69 102 ARG A C 1
ATOM 787 O O . ARG A 1 102 ? 0.361 -25.194 15.994 1.00 77.69 102 ARG A O 1
ATOM 794 N N . GLN A 1 103 ? -1.372 -23.867 16.521 1.00 74.50 103 GLN A N 1
ATOM 795 C CA . GLN A 1 103 ? -2.025 -24.812 17.438 1.00 74.50 103 GLN A CA 1
ATOM 796 C C . GLN A 1 103 ? -2.802 -25.920 16.702 1.00 74.50 103 GLN A C 1
ATOM 798 O O . GLN A 1 103 ? -2.914 -27.031 17.212 1.00 74.50 103 GLN A O 1
ATOM 803 N N . GLY A 1 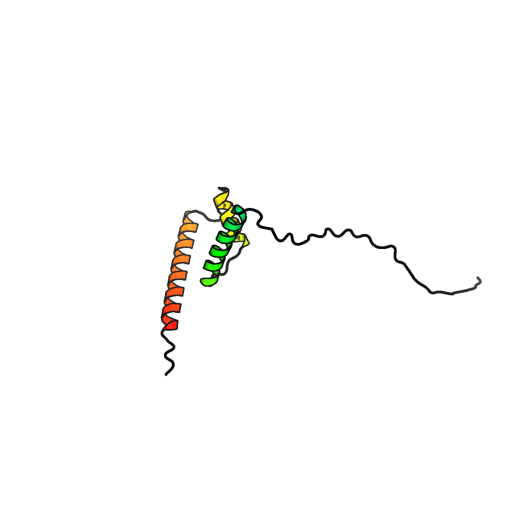104 ? -3.287 -25.660 15.483 1.00 60.25 104 GLY A N 1
ATOM 804 C CA . GLY A 1 104 ? -3.951 -26.654 14.631 1.00 60.25 104 GLY A CA 1
ATOM 805 C C . GLY A 1 104 ? -3.003 -27.648 13.946 1.00 60.25 104 GLY A C 1
ATOM 806 O O . GLY A 1 104 ? -3.429 -28.734 13.565 1.00 60.25 104 GLY A O 1
ATOM 807 N N . VAL A 1 105 ? -1.710 -27.325 13.820 1.00 57.53 105 VAL A N 1
ATOM 808 C CA . VAL A 1 105 ? -0.697 -28.204 13.194 1.00 57.53 105 VAL A CA 1
ATOM 809 C C . VAL A 1 105 ? -0.092 -29.213 14.189 1.00 57.53 105 VAL A C 1
ATOM 811 O O . VAL A 1 105 ? 0.476 -30.219 13.775 1.00 57.53 105 VAL A O 1
ATOM 814 N N . THR A 1 106 ? -0.292 -29.046 15.501 1.00 55.50 106 THR A N 1
ATOM 815 C CA . THR A 1 106 ? 0.135 -30.022 16.528 1.00 55.50 106 THR A CA 1
ATOM 816 C C . THR A 1 106 ? -0.897 -31.125 16.814 1.00 55.50 106 THR A C 1
ATOM 818 O O . THR A 1 106 ? -0.768 -31.836 17.808 1.00 55.50 106 THR A O 1
ATOM 821 N N . GLY A 1 107 ? -1.933 -31.264 15.977 1.00 53.41 107 GLY A N 1
ATOM 822 C CA . GLY A 1 107 ? -3.021 -32.235 16.160 1.00 53.41 107 GLY A CA 1
ATOM 823 C C . GLY A 1 107 ? -2.932 -33.512 15.318 1.00 53.41 107 GLY A C 1
ATOM 824 O O . GLY A 1 107 ? -3.659 -34.456 15.603 1.00 53.41 107 GLY A O 1
ATOM 825 N N . ASN A 1 108 ? -2.051 -33.590 14.313 1.00 49.72 108 ASN A N 1
ATOM 826 C CA . ASN A 1 108 ? -1.921 -34.790 13.480 1.00 49.72 108 ASN A CA 1
ATOM 827 C C . ASN A 1 108 ? -0.691 -35.615 13.883 1.00 49.72 108 ASN A C 1
ATOM 829 O O . ASN A 1 108 ? 0.315 -35.651 13.175 1.00 49.72 108 ASN A O 1
ATOM 833 N N . LYS A 1 109 ? -0.774 -36.275 15.044 1.00 54.66 109 LYS A N 1
ATOM 834 C CA . LYS A 1 109 ? -0.043 -37.529 15.251 1.00 54.66 109 LYS A CA 1
ATOM 835 C C . LYS A 1 109 ? -0.825 -38.618 14.514 1.00 54.66 109 LYS A C 1
ATOM 837 O O . LYS A 1 109 ? -1.869 -39.051 14.991 1.00 54.66 109 LYS A O 1
ATOM 842 N N . ILE A 1 110 ? -0.338 -39.002 13.340 1.00 45.31 110 ILE A N 1
ATOM 843 C CA . ILE A 1 110 ? -0.675 -40.286 12.711 1.00 45.31 110 ILE A CA 1
ATOM 844 C C . ILE A 1 110 ? 0.091 -41.367 13.510 1.00 45.31 110 ILE A C 1
ATOM 846 O O . ILE A 1 110 ? 1.214 -41.065 13.924 1.00 45.31 110 ILE A O 1
ATOM 850 N N . PRO A 1 111 ? -0.536 -42.526 13.809 1.00 53.34 111 PRO A N 1
ATOM 851 C CA . PRO A 1 111 ? -0.108 -43.520 14.808 1.00 53.34 111 PRO A CA 1
ATOM 852 C C . PRO A 1 111 ? 1.346 -43.987 14.725 1.00 53.34 111 PRO A C 1
ATOM 854 O O . PRO A 1 111 ? 1.877 -44.102 13.598 1.00 53.34 111 PRO A O 1
#

InterPro domains:
  IPR000774 Peptidyl-prolyl cis-trans isomerase, FKBP-type, N-terminal [PF01346] (37-98)
  IPR008104 Macrophage infectivity potentiator [PR01730] (30-44)
  IPR008104 Macrophage infectivity potentiator [PR01730] (49-61)
  IPR008104 Macrophage infectivity potentiator [PR01730] (79-93)
  IPR036944 Peptidyl-prolyl cis-trans isomerase, FKBP-type, N-terminal domain superfamily [G3DSA:1.10.287.460] (27-108)

pLDDT: mean 77.67, std 18.7, range [39.91, 96.81]

Foldseek 3Di:
DDDDDDDDDDDDDDDPDDPPPDPPPPPPPVPCPDPVSVVVVVVVVVVVVVCVVLVHDDDVVLVVVQVVCVVVVHDDPDDPVVVVVVVVVVVVVSVVSVVVVVVVVVPDPDD

Sequence (111 aa):
MPHTSILSPFLLILTGMCLIAAPSHGEERQQLNSSGDKIQYAIGVEVARNFKNQGLELNLDLVTKGMRDVLSGEKLLVSEKELRSILISVQSDIRRKQSLVRQGVTGNKIP